Protein AF-A0A970FCK5-F1 (afdb_monomer)

Foldseek 3Di:
DDKDFLVRLCVVVVHDSVVSCVVCVVVVNHDPGSRGIDDPVSSVVD

pLDDT: mean 94.53, std 5.04, range [63.5, 97.56]

Radius of gyration: 9.19 Å; Cα contacts (8 Å, |Δi|>4): 52; chains: 1; bounding box: 16×22×22 Å

Solvent-accessible surface area (backbone atoms only — not comparable to full-atom values): 2802 Å² total; per-residue (Å²): 134,67,65,47,37,42,45,60,50,16,63,74,71,74,46,55,47,63,61,55,52,51,53,34,42,75,74,71,46,86,69,93,50,47,80,38,68,43,44,57,71,66,60,70,78,110

Mean predicted aligned error: 2.39 Å

Structure (mmCIF, N/CA/C/O backbone):
data_AF-A0A970FCK5-F1
#
_entry.id   AF-A0A970FCK5-F1
#
loop_
_atom_site.group_PDB
_atom_site.id
_atom_site.type_symbol
_atom_site.label_atom_id
_atom_site.label_alt_id
_atom_site.label_comp_id
_atom_site.label_asym_id
_atom_site.label_entity_id
_atom_site.label_seq_id
_atom_site.pdbx_PDB_ins_code
_atom_site.Cartn_x
_atom_site.Cartn_y
_atom_site.Cartn_z
_atom_site.occupancy
_atom_site.B_iso_or_equiv
_atom_site.auth_seq_id
_atom_site.auth_comp_id
_atom_site.auth_asym_id
_atom_site.auth_atom_id
_atom_site.pdbx_PDB_model_num
ATOM 1 N N . MET A 1 1 ? 8.176 14.883 -1.435 1.00 63.50 1 MET A N 1
ATOM 2 C CA . MET A 1 1 ? 6.924 14.096 -1.430 1.00 63.50 1 MET A CA 1
ATOM 3 C C . MET A 1 1 ? 6.969 13.117 -0.270 1.00 63.50 1 MET A C 1
ATOM 5 O O . MET A 1 1 ? 7.909 12.336 -0.188 1.00 63.50 1 MET A O 1
ATOM 9 N N . SER A 1 2 ? 6.031 13.201 0.671 1.00 89.94 2 SER A N 1
ATOM 10 C CA . SER A 1 2 ? 5.953 12.242 1.780 1.00 89.94 2 SER A CA 1
ATOM 11 C C . SER A 1 2 ? 5.442 10.893 1.274 1.00 89.94 2 SER A C 1
ATOM 13 O O . SER A 1 2 ? 4.467 10.871 0.520 1.00 89.94 2 SER A O 1
ATOM 15 N N . LYS A 1 3 ? 6.068 9.800 1.710 1.00 95.00 3 LYS A N 1
ATOM 16 C CA . LYS A 1 3 ? 5.615 8.429 1.451 1.00 95.00 3 LYS A CA 1
ATOM 17 C C . LYS A 1 3 ? 4.974 7.832 2.706 1.00 95.00 3 LYS A C 1
ATOM 19 O O . LYS A 1 3 ? 5.256 8.299 3.808 1.00 95.00 3 LYS A O 1
ATOM 24 N N . ILE A 1 4 ? 4.147 6.810 2.530 1.00 96.06 4 ILE A N 1
ATOM 25 C CA . ILE A 1 4 ? 3.560 5.980 3.588 1.00 96.06 4 ILE A CA 1
ATOM 26 C C . ILE A 1 4 ? 3.788 4.507 3.242 1.00 96.06 4 ILE A C 1
ATOM 28 O O . ILE A 1 4 ? 3.788 4.150 2.060 1.00 96.06 4 ILE A O 1
ATOM 32 N N . ARG A 1 5 ? 4.029 3.641 4.232 1.00 97.50 5 ARG A N 1
ATOM 33 C CA . ARG A 1 5 ? 4.107 2.197 3.968 1.00 97.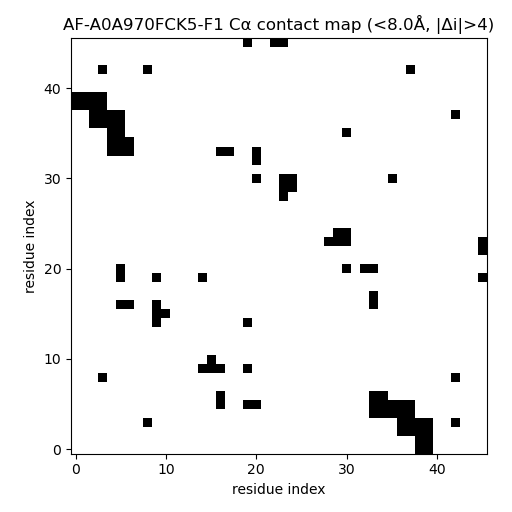50 5 ARG A CA 1
ATOM 34 C C . ARG A 1 5 ? 2.713 1.602 3.844 1.00 97.50 5 ARG A C 1
ATOM 36 O O . ARG A 1 5 ? 1.799 1.998 4.561 1.00 97.50 5 ARG A O 1
ATOM 43 N N . ILE A 1 6 ? 2.566 0.606 2.977 1.00 97.06 6 ILE A N 1
ATOM 44 C CA . ILE A 1 6 ? 1.266 -0.030 2.716 1.00 97.06 6 ILE A CA 1
ATOM 45 C C . ILE A 1 6 ? 0.646 -0.587 4.002 1.00 97.06 6 ILE A C 1
ATOM 47 O O . ILE A 1 6 ? -0.541 -0.393 4.217 1.00 97.06 6 ILE A O 1
ATOM 51 N N . TYR A 1 7 ? 1.426 -1.207 4.896 1.00 97.44 7 TYR A N 1
ATOM 52 C CA . TYR A 1 7 ? 0.872 -1.721 6.157 1.00 97.44 7 TYR A CA 1
ATOM 53 C C . TYR A 1 7 ? 0.396 -0.627 7.123 1.00 97.44 7 TYR A C 1
ATOM 55 O O . TYR A 1 7 ? -0.504 -0.857 7.928 1.00 97.44 7 TYR A O 1
ATOM 63 N N . GLU A 1 8 ? 1.014 0.555 7.077 1.00 97.44 8 GLU A N 1
ATOM 64 C CA . GLU A 1 8 ? 0.598 1.696 7.896 1.00 97.44 8 GLU A CA 1
ATOM 65 C C . GLU A 1 8 ? -0.73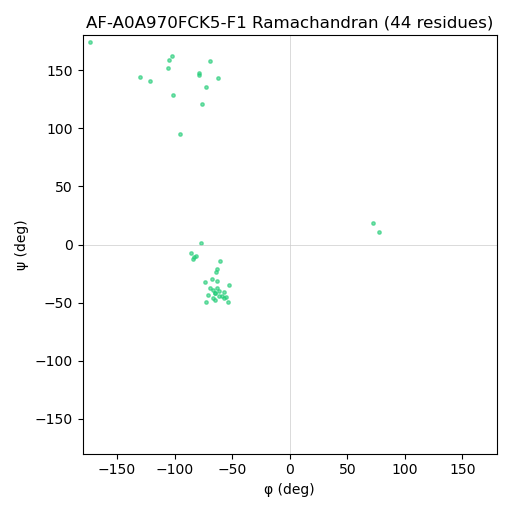5 2.223 7.373 1.00 97.44 8 GLU A C 1
ATOM 67 O O . GLU A 1 8 ? -1.658 2.432 8.156 1.00 97.44 8 GLU A O 1
ATOM 72 N N . LEU A 1 9 ? -0.858 2.336 6.047 1.00 96.75 9 LEU A N 1
ATOM 73 C CA . LEU A 1 9 ? -2.106 2.696 5.383 1.00 96.75 9 LEU A CA 1
ATOM 74 C C . LEU A 1 9 ? -3.211 1.664 5.654 1.00 96.75 9 LEU A C 1
ATOM 76 O O . LEU A 1 9 ? -4.310 2.048 6.034 1.00 96.75 9 LEU A O 1
ATOM 80 N N . ALA A 1 10 ? -2.903 0.369 5.564 1.00 97.06 10 ALA A N 1
ATOM 81 C CA . ALA A 1 10 ? -3.823 -0.726 5.885 1.00 97.06 10 ALA A CA 1
ATOM 82 C C . ALA A 1 10 ? -4.406 -0.582 7.288 1.00 97.06 10 ALA A C 1
ATOM 84 O O . ALA A 1 10 ? -5.620 -0.576 7.478 1.00 97.06 10 ALA A O 1
ATOM 85 N N . LYS A 1 11 ? -3.531 -0.356 8.271 1.00 97.56 11 LYS A N 1
ATOM 86 C CA . LYS A 1 11 ? -3.937 -0.147 9.658 1.00 97.56 11 LYS A CA 1
ATOM 87 C C . LYS A 1 11 ? -4.795 1.109 9.836 1.00 97.56 11 LYS A C 1
ATOM 89 O O . LYS A 1 11 ? -5.705 1.088 10.656 1.00 97.56 11 LYS A O 1
ATOM 94 N N . MET A 1 12 ? -4.505 2.186 9.105 1.00 95.75 12 MET A N 1
ATOM 95 C CA . MET A 1 12 ? -5.295 3.423 9.151 1.00 95.75 12 MET A CA 1
ATOM 96 C C . MET A 1 12 ? -6.688 3.257 8.538 1.00 95.75 12 MET A C 1
ATOM 98 O O . MET A 1 12 ? -7.638 3.835 9.056 1.00 95.75 12 MET A O 1
ATOM 102 N N . LEU A 1 13 ? -6.802 2.476 7.463 1.00 95.38 13 LEU A N 1
ATOM 103 C CA . LEU A 1 13 ? -8.064 2.214 6.767 1.00 95.38 13 LEU A CA 1
ATOM 104 C C . LEU A 1 13 ? -8.882 1.084 7.414 1.00 95.38 13 LEU A C 1
ATOM 106 O O . LEU A 1 13 ? -10.053 0.926 7.097 1.00 95.38 13 LEU A O 1
ATOM 110 N N . GLY A 1 14 ? -8.287 0.310 8.328 1.00 96.88 14 GLY A N 1
ATOM 111 C CA . GLY A 1 14 ? -8.923 -0.888 8.888 1.00 96.88 14 GLY A CA 1
ATOM 112 C C . GLY A 1 14 ? -8.988 -2.051 7.894 1.00 96.88 14 GLY A C 1
ATOM 113 O O . GLY A 1 14 ? -9.750 -2.991 8.098 1.00 96.88 14 GLY A O 1
ATOM 114 N N . GLU A 1 15 ? -8.174 -1.992 6.842 1.00 95.88 15 GLU A N 1
ATOM 115 C CA . GLU A 1 15 ? -8.136 -2.956 5.748 1.00 95.88 15 GLU A CA 1
ATOM 116 C C . GLU A 1 15 ? -6.958 -3.919 5.885 1.00 95.88 15 GLU A C 1
ATOM 118 O O . GLU A 1 15 ? -5.978 -3.674 6.597 1.00 95.88 15 GLU A O 1
ATOM 123 N N . SER A 1 16 ? -7.021 -5.040 5.168 1.00 97.19 16 SER A N 1
ATOM 124 C CA . SER A 1 16 ? -5.892 -5.967 5.126 1.00 97.19 16 SER A CA 1
ATOM 125 C C . SER A 1 16 ? -4.798 -5.480 4.171 1.00 97.19 16 SER A C 1
ATOM 127 O O . SER A 1 16 ? -5.064 -4.919 3.109 1.00 97.19 16 SER A O 1
ATOM 129 N N . ASN A 1 17 ? -3.540 -5.794 4.495 1.00 97.19 17 ASN A N 1
ATOM 130 C CA . ASN A 1 17 ? -2.405 -5.536 3.602 1.00 97.19 17 ASN A CA 1
ATOM 131 C C . ASN A 1 17 ? -2.614 -6.125 2.197 1.00 97.19 17 ASN A C 1
ATOM 133 O O . ASN A 1 17 ? -2.151 -5.551 1.217 1.00 97.19 17 ASN A O 1
ATOM 137 N N . LYS A 1 18 ? -3.275 -7.287 2.115 1.00 96.31 18 LYS A N 1
ATOM 138 C CA . LYS A 1 18 ? -3.526 -7.987 0.856 1.00 96.31 18 LYS A CA 1
ATOM 139 C C . LYS A 1 18 ? -4.482 -7.197 -0.037 1.00 96.31 18 LYS A C 1
ATOM 141 O O . LYS A 1 18 ? -4.157 -7.006 -1.198 1.00 96.31 18 LYS A O 1
ATOM 146 N N . VAL A 1 19 ? -5.580 -6.684 0.522 1.00 96.38 19 VAL A N 1
ATOM 147 C CA . VAL A 1 19 ? -6.567 -5.873 -0.217 1.00 96.38 19 VAL A CA 1
ATOM 148 C C . VAL A 1 19 ? -5.899 -4.658 -0.859 1.00 96.38 19 VAL A C 1
ATOM 150 O O . VAL A 1 19 ? -6.065 -4.422 -2.049 1.00 96.38 19 VAL A O 1
ATOM 153 N N . LEU A 1 20 ? -5.059 -3.939 -0.111 1.00 96.31 20 LEU A N 1
ATOM 154 C CA . LEU A 1 20 ? -4.350 -2.776 -0.652 1.00 96.31 20 LEU A CA 1
ATOM 155 C C . LEU A 1 20 ? -3.327 -3.138 -1.731 1.00 96.31 20 LEU A C 1
ATOM 157 O O . LEU A 1 20 ? -3.189 -2.403 -2.702 1.00 96.31 20 LEU A O 1
ATOM 161 N N . ILE A 1 21 ? -2.596 -4.245 -1.575 1.00 96.06 21 ILE A N 1
ATOM 162 C CA . ILE A 1 21 ? -1.659 -4.718 -2.607 1.00 96.06 21 ILE A CA 1
ATOM 163 C C . ILE A 1 21 ? -2.415 -5.114 -3.877 1.00 96.06 21 ILE A C 1
ATOM 165 O O . ILE A 1 21 ? -1.963 -4.780 -4.971 1.00 96.06 21 ILE A O 1
ATOM 169 N N . ASP A 1 22 ? -3.553 -5.791 -3.732 1.00 96.06 22 ASP A N 1
ATOM 170 C CA . ASP A 1 22 ? -4.387 -6.214 -4.854 1.00 96.06 22 ASP A CA 1
ATOM 171 C C . ASP A 1 22 ? -4.946 -4.967 -5.583 1.00 96.06 22 ASP A C 1
ATOM 173 O O . ASP A 1 22 ? -4.723 -4.827 -6.782 1.00 96.06 22 ASP A O 1
ATOM 177 N N . HIS A 1 23 ? -5.494 -3.974 -4.865 1.00 95.75 23 HIS A N 1
ATOM 178 C CA . HIS A 1 23 ? -5.930 -2.694 -5.457 1.00 95.75 23 HIS A CA 1
ATOM 179 C C . HIS A 1 23 ? -4.798 -1.937 -6.168 1.00 95.75 23 HIS A C 1
ATOM 181 O O . HIS A 1 23 ? -4.98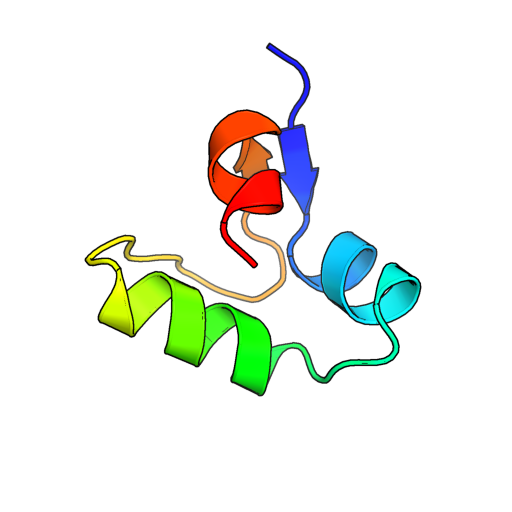0 -1.416 -7.266 1.00 95.75 23 HIS A O 1
ATOM 187 N N . LEU A 1 24 ? -3.611 -1.866 -5.557 1.00 95.88 24 LEU A N 1
ATOM 188 C CA . LEU A 1 24 ? -2.443 -1.238 -6.182 1.00 95.88 24 LEU A CA 1
ATOM 189 C C . LEU A 1 24 ? -2.058 -1.961 -7.476 1.00 95.88 24 LEU A C 1
ATOM 191 O O . LEU A 1 24 ? -1.747 -1.313 -8.473 1.00 95.88 24 LEU A O 1
ATOM 195 N N . THR A 1 25 ? -2.127 -3.290 -7.475 1.00 94.94 25 THR A N 1
ATOM 196 C CA . THR A 1 25 ? -1.843 -4.114 -8.654 1.00 94.94 25 THR A CA 1
ATOM 197 C C . THR A 1 25 ? -2.866 -3.868 -9.764 1.00 94.94 25 THR A C 1
ATOM 199 O O . THR A 1 25 ? -2.461 -3.696 -10.914 1.00 94.94 25 THR A O 1
ATOM 202 N N . ASP A 1 26 ? -4.154 -3.757 -9.4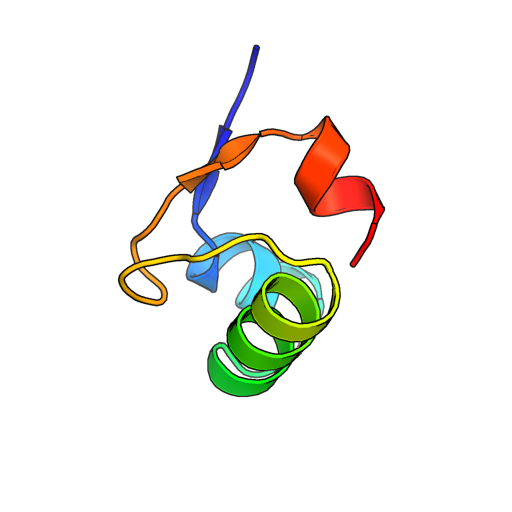30 1.00 95.88 26 ASP A N 1
ATOM 203 C CA . ASP A 1 26 ? -5.231 -3.445 -10.382 1.00 95.88 26 ASP A CA 1
ATOM 204 C C . ASP A 1 26 ? -5.070 -2.051 -11.014 1.00 95.88 26 ASP A C 1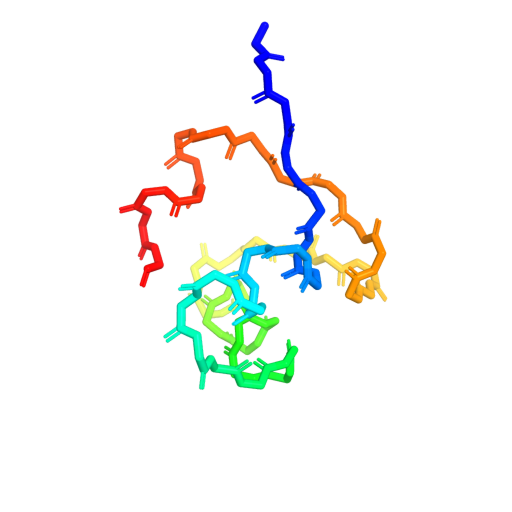
ATOM 206 O O . ASP A 1 26 ? -5.391 -1.849 -12.186 1.00 95.88 26 ASP A O 1
ATOM 210 N N . LEU A 1 27 ? -4.491 -1.099 -10.275 1.00 95.25 27 LEU A N 1
ATOM 211 C CA . LEU A 1 27 ? -4.105 0.228 -10.775 1.00 95.25 27 LEU A CA 1
ATOM 212 C C . LEU A 1 27 ? -2.808 0.216 -11.612 1.00 95.25 27 LEU A C 1
ATOM 214 O O . LEU A 1 27 ? -2.345 1.270 -12.052 1.00 95.25 27 LEU A O 1
ATOM 218 N N . GLY A 1 28 ? -2.192 -0.951 -11.829 1.00 95.25 28 GLY A N 1
ATOM 219 C CA . GLY A 1 28 ? -0.918 -1.103 -12.541 1.00 95.25 28 GLY A CA 1
ATOM 220 C C . GLY A 1 28 ? 0.313 -0.727 -11.709 1.00 95.25 28 GLY A C 1
ATOM 221 O O . GLY A 1 28 ? 1.421 -0.622 -12.243 1.00 95.25 28 GLY A O 1
ATOM 222 N N . ILE A 1 29 ? 0.150 -0.530 -10.400 1.00 94.88 29 ILE A N 1
ATOM 223 C CA . ILE A 1 29 ? 1.209 -0.138 -9.469 1.00 94.88 29 ILE A CA 1
ATOM 224 C C . ILE A 1 29 ? 1.766 -1.392 -8.803 1.00 94.88 29 ILE A C 1
ATOM 226 O O . ILE A 1 29 ? 1.270 -1.878 -7.788 1.00 94.88 29 ILE A O 1
ATOM 230 N N . ASN A 1 30 ? 2.851 -1.915 -9.369 1.00 92.31 30 ASN A N 1
ATOM 231 C CA . ASN A 1 30 ? 3.487 -3.106 -8.825 1.00 92.31 30 ASN A CA 1
ATOM 232 C C . ASN 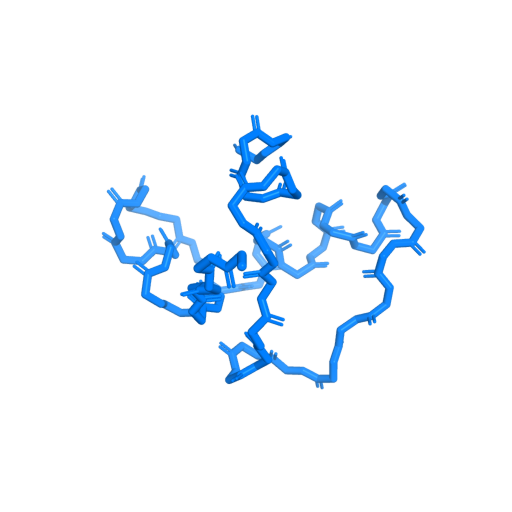A 1 30 ? 4.302 -2.783 -7.560 1.00 92.31 30 ASN A C 1
ATOM 234 O O . ASN A 1 30 ? 5.267 -2.011 -7.595 1.00 9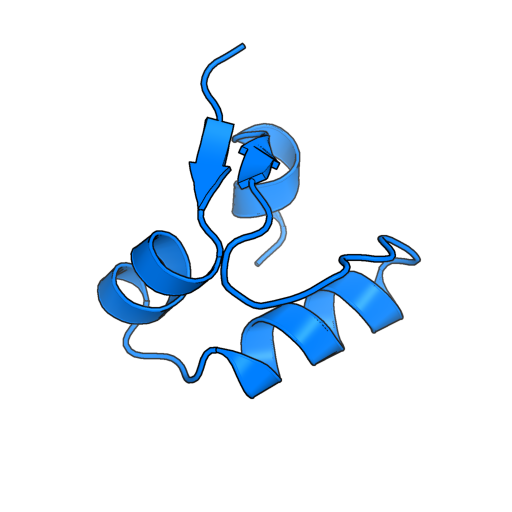2.31 30 ASN A O 1
ATOM 238 N N . VAL A 1 31 ? 3.949 -3.419 -6.446 1.00 93.56 31 VAL A N 1
ATOM 239 C CA . VAL A 1 31 ? 4.607 -3.259 -5.144 1.00 93.56 31 VAL A CA 1
ATOM 240 C C . VAL A 1 31 ? 5.146 -4.598 -4.655 1.00 93.56 31 VAL A C 1
ATOM 242 O O . VAL A 1 31 ? 4.522 -5.639 -4.811 1.00 93.56 31 VAL A O 1
ATOM 245 N N . LYS A 1 32 ? 6.333 -4.593 -4.039 1.00 93.31 32 LYS A N 1
ATOM 246 C CA . LYS A 1 32 ? 7.032 -5.842 -3.682 1.00 93.31 32 LYS A CA 1
ATOM 247 C C . LYS A 1 32 ? 6.403 -6.569 -2.493 1.00 93.31 32 LYS A C 1
ATOM 249 O O . LYS A 1 32 ? 6.513 -7.783 -2.377 1.00 93.31 32 LYS A O 1
ATOM 254 N N . SER A 1 33 ? 5.843 -5.809 -1.558 1.00 94.06 33 SER A N 1
ATOM 255 C CA . SER A 1 33 ? 5.250 -6.303 -0.312 1.00 94.06 33 SER A CA 1
ATOM 256 C C . SER A 1 33 ? 4.561 -5.169 0.446 1.00 94.06 33 SER A C 1
ATOM 258 O O . SER A 1 33 ? 4.732 -3.997 0.112 1.00 94.06 33 SER A O 1
ATOM 260 N N . HIS A 1 34 ? 3.883 -5.503 1.544 1.00 92.94 34 HIS A N 1
ATOM 261 C CA . HIS A 1 34 ? 3.261 -4.553 2.473 1.00 92.94 34 HIS A CA 1
ATOM 262 C C . HIS A 1 34 ? 4.248 -3.576 3.152 1.00 92.94 34 HIS A C 1
ATOM 264 O O . HIS A 1 34 ? 3.829 -2.569 3.720 1.00 92.94 34 HIS A O 1
ATOM 270 N N . MET A 1 35 ? 5.560 -3.838 3.083 1.00 96.56 35 MET A N 1
ATOM 271 C CA . MET A 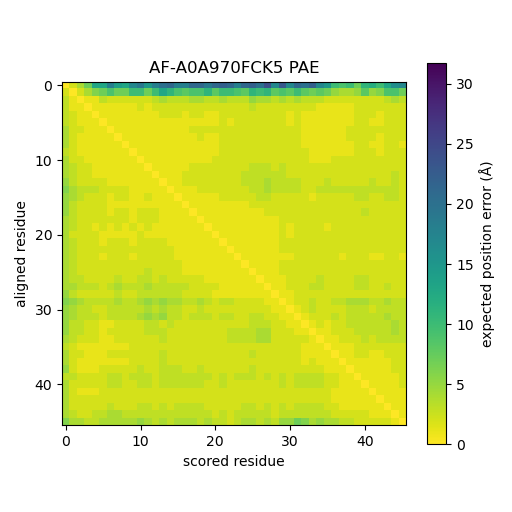1 35 ? 6.611 -2.916 3.541 1.00 96.56 35 MET A CA 1
ATOM 272 C C . MET A 1 35 ? 6.979 -1.855 2.496 1.00 96.56 35 MET A C 1
ATOM 274 O O . MET A 1 35 ? 7.703 -0.907 2.810 1.00 96.56 35 MET A O 1
ATOM 278 N N . SER A 1 36 ? 6.498 -2.001 1.258 1.00 97.12 36 SER A N 1
ATOM 279 C CA . SER A 1 36 ? 6.728 -1.016 0.201 1.00 97.12 36 SER A CA 1
ATOM 280 C C . SER A 1 36 ? 6.102 0.317 0.594 1.00 97.12 36 SER A C 1
ATOM 282 O O . SER A 1 36 ? 5.045 0.365 1.226 1.00 97.12 36 SER A O 1
ATOM 284 N N . SER A 1 37 ? 6.777 1.404 0.232 1.00 96.69 37 SER A N 1
ATOM 285 C CA . SER A 1 37 ? 6.275 2.755 0.456 1.00 96.69 37 SER A CA 1
ATOM 286 C C . SER A 1 37 ? 5.699 3.321 -0.829 1.00 96.69 37 SER A C 1
ATOM 288 O O . SER A 1 37 ? 6.392 3.350 -1.847 1.00 96.69 37 SER A O 1
ATOM 290 N N . ILE A 1 38 ? 4.475 3.821 -0.745 1.00 95.69 38 ILE A N 1
ATOM 291 C CA . ILE A 1 38 ? 3.809 4.567 -1.807 1.00 95.69 38 ILE A CA 1
ATOM 292 C C . ILE A 1 38 ? 3.780 6.047 -1.437 1.00 95.69 38 ILE A C 1
ATOM 294 O O . ILE A 1 38 ? 3.850 6.431 -0.267 1.00 95.69 38 ILE A O 1
ATOM 298 N N . ASP A 1 39 ? 3.761 6.903 -2.438 1.00 96.00 39 ASP A N 1
ATOM 299 C CA . ASP A 1 39 ? 3.559 8.335 -2.285 1.00 96.00 39 ASP A CA 1
ATOM 300 C C . ASP A 1 39 ? 2.122 8.649 -1.839 1.00 96.00 39 ASP A C 1
ATOM 302 O O . ASP A 1 39 ? 1.197 7.852 -2.004 1.00 96.00 39 ASP A O 1
ATOM 306 N N . LYS A 1 40 ? 1.931 9.826 -1.234 1.00 92.94 40 LYS A N 1
ATOM 307 C CA . LYS A 1 40 ? 0.602 10.249 -0.770 1.00 92.94 40 LYS A CA 1
ATOM 308 C C . LYS A 1 40 ? -0.416 10.433 -1.897 1.00 92.94 40 LYS A C 1
ATOM 310 O O . LYS A 1 40 ? -1.602 10.409 -1.594 1.00 92.94 40 LYS A O 1
ATOM 315 N N . GLU A 1 41 ? 0.008 10.675 -3.136 1.00 93.75 41 GLU A N 1
ATOM 316 C CA . GLU A 1 41 ? -0.924 10.817 -4.260 1.00 93.75 41 GLU A CA 1
ATOM 317 C C . GLU A 1 41 ? -1.492 9.447 -4.621 1.00 93.75 41 GLU A C 1
ATOM 319 O O . GLU A 1 41 ? -2.708 9.284 -4.595 1.00 93.75 41 GLU A O 1
ATOM 324 N N . THR A 1 42 ? -0.630 8.438 -4.777 1.00 94.50 42 THR A N 1
ATOM 325 C CA . THR A 1 42 ? -1.044 7.033 -4.904 1.00 94.50 42 THR A CA 1
ATOM 326 C C . THR A 1 42 ? -1.918 6.573 -3.736 1.00 94.50 42 THR A C 1
ATOM 328 O O . THR A 1 42 ? -2.956 5.956 -3.947 1.00 94.50 42 THR A O 1
ATOM 331 N N . ALA A 1 43 ? -1.551 6.902 -2.493 1.00 94.19 43 ALA A N 1
ATOM 332 C CA . ALA A 1 43 ? -2.322 6.503 -1.312 1.00 94.19 43 ALA A CA 1
ATOM 333 C C . ALA A 1 43 ? -3.744 7.093 -1.260 1.00 94.19 43 ALA A C 1
ATOM 335 O O . ALA A 1 43 ? -4.574 6.559 -0.540 1.00 94.19 43 ALA A O 1
ATOM 336 N N . ARG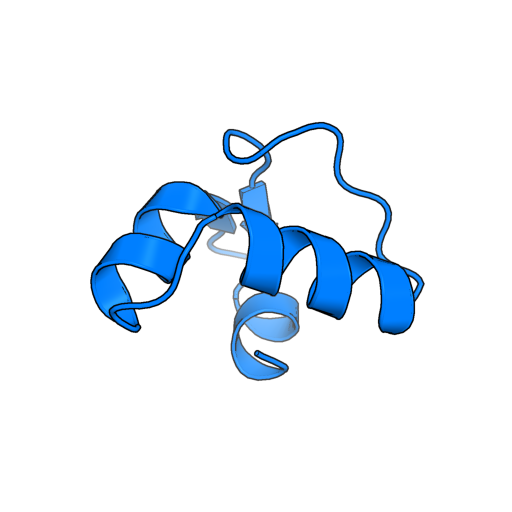 A 1 44 ? -4.028 8.187 -1.983 1.00 93.00 44 ARG A N 1
ATOM 337 C CA . ARG A 1 44 ? -5.375 8.786 -2.075 1.00 93.00 44 ARG A CA 1
ATOM 338 C C . ARG A 1 44 ? -6.285 8.081 -3.082 1.00 93.00 44 ARG A C 1
ATOM 340 O O . ARG A 1 44 ? -7.461 8.420 -3.147 1.00 93.00 44 ARG A O 1
ATOM 347 N N . LEU A 1 45 ? -5.738 7.174 -3.892 1.00 91.44 45 LEU A N 1
ATOM 348 C CA . LEU A 1 45 ? -6.499 6.364 -4.846 1.00 91.44 45 LEU A CA 1
ATOM 349 C C . LEU A 1 45 ? -7.081 5.091 -4.205 1.00 91.44 45 LEU A C 1
ATOM 351 O O . LEU A 1 45 ? -7.820 4.376 -4.876 1.00 91.44 45 LEU A O 1
ATOM 355 N N . LEU A 1 46 ? -6.716 4.809 -2.948 1.00 88.00 46 LEU A N 1
ATOM 356 C CA . LEU A 1 46 ? -7.115 3.643 -2.153 1.00 88.00 46 LEU A CA 1
ATOM 357 C C . LEU A 1 46 ? -8.097 4.063 -1.060 1.00 88.00 46 LEU A C 1
ATOM 359 O O . LEU A 1 46 ? -9.040 3.283 -0.819 1.00 88.00 46 LEU A O 1
#

Sequence (46 aa):
MSKIRIYELAKMLGESNKVLIDHLTDLGINVKSHMSSIDKETARLL

Nearest PDB structures (foldseek):
  4b43-assembly1_A  TM=9.009E-01  e=1.773E-03  Thermus thermophilus HB8
  4b3x-assembly1_A  TM=8.955E-01  e=3.532E-03  Thermus thermophilus HB8
  4b47-assembly1_A  TM=9.241E-01  e=9.928E-03  Thermus thermophilus HB8
  4b44-assembly1_A  TM=9.185E-01  e=4.843E-02  Thermus thermophilus HB8
  3hh0-assembly1_A  TM=6.672E-01  e=2.000E+00  Bacillus cereus ATCC 14579

Secondary structure (DSSP, 8-state):
--EEEHHHHHHHHT--HHHHHHHHHHTT---SSTT-EEEHHHHTT-